Protein AF-A0A968W357-F1 (afdb_monomer_lite)

Radius of gyration: 12.33 Å; chains: 1; bounding box: 30×26×36 Å

Secondary structure (DSSP, 8-state):
---HHHHHHHHHHHHHHHHTTPBPSS-EE-TTS-EEE-TT-B--HHHHHHHHHHT-HHHHHHHSPP-

Foldseek 3Di:
DPDPVVVVVVVLVVLLVVQAQPFFQAFFAAPVRHTLHHGRDGSHPVSVVVCVVRVNVVSRSVRDDDD

pLD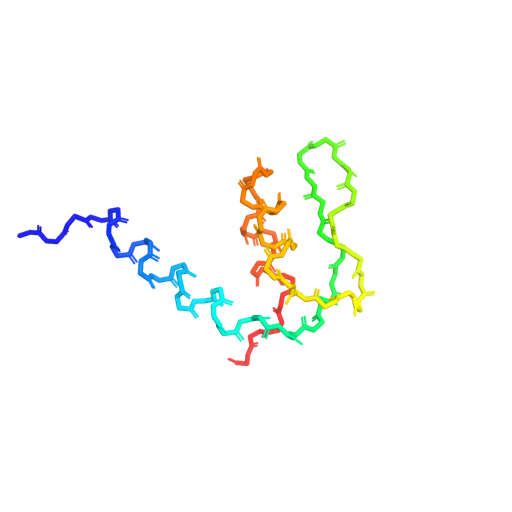DT: mean 84.38, std 12.77, range [45.72, 95.75]

Structure (mmCIF, N/CA/C/O backbone):
data_AF-A0A968W357-F1
#
_entry.id   AF-A0A968W357-F1
#
loop_
_atom_site.group_PDB
_atom_site.id
_atom_site.type_symbol
_atom_site.label_atom_id
_atom_site.label_alt_id
_atom_site.label_comp_id
_atom_site.label_asym_id
_atom_site.label_entity_id
_atom_site.label_seq_id
_atom_site.pdbx_PDB_ins_code
_atom_site.Cartn_x
_atom_site.Cartn_y
_atom_site.Cartn_z
_atom_site.occupancy
_atom_site.B_iso_or_equiv
_atom_site.auth_seq_id
_atom_site.auth_comp_id
_atom_site.auth_asym_id
_atom_site.auth_atom_id
_atom_site.pdbx_PDB_model_num
ATOM 1 N N . MET A 1 1 ? 7.248 15.782 25.094 1.00 45.72 1 MET A N 1
ATOM 2 C CA . MET A 1 1 ? 6.900 14.359 24.901 1.00 45.72 1 MET A CA 1
ATOM 3 C C . MET A 1 1 ? 6.282 14.235 23.520 1.00 45.72 1 MET A C 1
ATOM 5 O O . MET A 1 1 ? 5.202 14.764 23.307 1.00 45.72 1 MET A O 1
ATOM 9 N N . VAL A 1 2 ? 7.003 13.669 22.554 1.00 51.84 2 VAL A N 1
ATOM 10 C CA . VAL A 1 2 ? 6.444 13.385 21.221 1.00 51.84 2 VAL A CA 1
ATOM 11 C C . VAL A 1 2 ? 5.467 12.217 21.369 1.00 51.84 2 VAL A C 1
ATOM 13 O O . VAL A 1 2 ? 5.850 11.160 21.859 1.00 51.84 2 VAL A O 1
ATOM 16 N N . ASN A 1 3 ? 4.195 12.438 21.032 1.00 57.66 3 ASN A N 1
ATOM 17 C CA . ASN A 1 3 ? 3.140 11.427 21.122 1.00 57.66 3 ASN A CA 1
ATOM 18 C C . ASN A 1 3 ? 3.444 10.260 20.175 1.00 57.66 3 ASN A C 1
ATOM 20 O O . ASN A 1 3 ? 3.663 10.493 18.987 1.00 57.66 3 ASN A O 1
ATOM 24 N N . SER A 1 4 ? 3.368 9.017 20.662 1.00 60.88 4 SER A N 1
ATOM 25 C CA . SER A 1 4 ? 3.626 7.813 19.856 1.00 60.88 4 SER A CA 1
ATOM 26 C C . SER A 1 4 ? 2.796 7.750 18.563 1.00 60.88 4 SER A C 1
ATOM 28 O O . SER A 1 4 ? 3.306 7.376 17.520 1.00 60.88 4 SER A O 1
ATOM 30 N N . ARG A 1 5 ? 1.562 8.273 18.569 1.00 61.66 5 ARG A N 1
ATOM 31 C CA . ARG A 1 5 ? 0.729 8.378 17.354 1.00 61.66 5 ARG A CA 1
ATOM 32 C C . ARG A 1 5 ? 1.343 9.215 16.221 1.00 61.66 5 ARG A C 1
ATOM 34 O O . ARG A 1 5 ? 1.077 8.942 15.059 1.00 61.66 5 ARG A O 1
ATOM 41 N N . ASN A 1 6 ? 2.141 10.235 16.536 1.00 68.44 6 ASN A N 1
ATOM 42 C CA . ASN A 1 6 ? 2.731 11.114 15.523 1.00 68.44 6 ASN A CA 1
ATOM 43 C C . ASN A 1 6 ? 3.951 10.467 14.846 1.00 68.44 6 ASN A C 1
ATOM 45 O O . ASN A 1 6 ? 4.129 10.615 13.641 1.00 68.44 6 ASN A O 1
ATOM 49 N N . ILE A 1 7 ? 4.757 9.707 15.595 1.00 62.41 7 ILE A N 1
ATOM 50 C CA . ILE A 1 7 ? 5.884 8.948 15.027 1.00 62.41 7 ILE A CA 1
ATOM 51 C C . ILE A 1 7 ? 5.410 7.793 14.142 1.00 62.41 7 ILE A C 1
ATOM 53 O O . ILE A 1 7 ? 6.047 7.544 13.118 1.00 62.41 7 ILE A O 1
ATOM 57 N N . ASP A 1 8 ? 4.283 7.158 14.473 1.00 65.50 8 ASP A N 1
ATOM 58 C CA . ASP A 1 8 ? 3.679 6.116 13.634 1.00 65.50 8 ASP A CA 1
ATOM 59 C C . ASP A 1 8 ? 3.189 6.691 12.298 1.00 65.50 8 ASP A C 1
ATOM 61 O O . ASP A 1 8 ? 3.585 6.192 11.248 1.00 65.50 8 ASP A O 1
ATOM 65 N N . GLN A 1 9 ? 2.463 7.816 12.320 1.00 71.3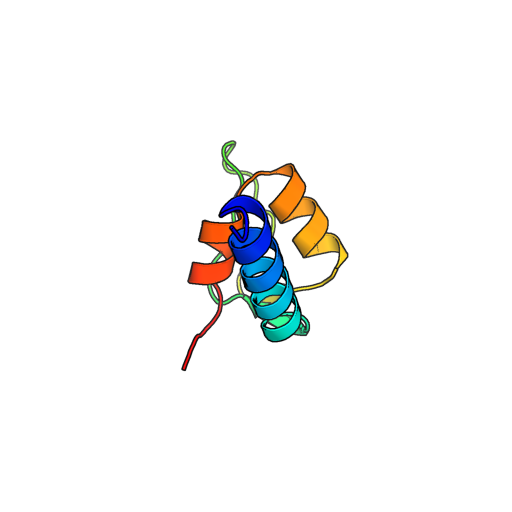8 9 GLN A N 1
ATOM 66 C CA . GLN A 1 9 ? 2.029 8.518 11.102 1.00 71.38 9 GLN A CA 1
ATOM 67 C C . GLN A 1 9 ? 3.207 8.991 10.238 1.00 71.38 9 GLN A C 1
ATOM 69 O O . GLN A 1 9 ? 3.205 8.810 9.026 1.00 71.38 9 GLN A O 1
ATOM 74 N N . ILE A 1 10 ? 4.253 9.567 10.844 1.00 68.00 10 ILE A N 1
ATOM 75 C CA . ILE A 1 10 ? 5.444 10.019 10.103 1.00 68.00 10 ILE A CA 1
ATOM 76 C C . ILE A 1 10 ? 6.179 8.838 9.460 1.00 68.00 10 ILE A C 1
ATOM 78 O O . ILE A 1 10 ? 6.726 8.962 8.359 1.00 68.00 10 ILE A O 1
ATOM 82 N N . ARG A 1 11 ? 6.249 7.701 10.158 1.00 71.06 11 ARG A N 1
ATOM 83 C CA . ARG A 1 11 ? 6.870 6.486 9.632 1.00 71.06 11 ARG A CA 1
ATOM 84 C C . ARG A 1 11 ? 6.041 5.920 8.485 1.00 71.06 11 ARG A C 1
ATOM 86 O O . ARG A 1 11 ? 6.611 5.615 7.443 1.00 71.06 11 ARG A O 1
ATOM 93 N N . GLU A 1 12 ? 4.730 5.840 8.657 1.00 75.81 12 GLU A N 1
ATOM 94 C CA . GLU A 1 12 ? 3.789 5.377 7.642 1.00 75.81 12 GLU A CA 1
ATOM 95 C C . GLU A 1 12 ? 3.851 6.243 6.375 1.00 75.81 12 GLU A C 1
ATOM 97 O O . GLU A 1 12 ? 4.056 5.707 5.291 1.00 75.81 12 GLU A O 1
ATOM 102 N N . ASP A 1 13 ? 3.853 7.572 6.498 1.00 82.88 13 ASP A N 1
ATOM 103 C CA . ASP A 1 13 ? 3.995 8.502 5.368 1.00 82.88 13 ASP A CA 1
ATOM 104 C C . ASP A 1 13 ? 5.298 8.307 4.581 1.00 82.88 13 ASP A C 1
ATOM 106 O O . ASP A 1 13 ? 5.318 8.377 3.347 1.00 82.88 13 ASP A O 1
ATOM 110 N N . LYS A 1 14 ? 6.418 8.090 5.281 1.00 83.94 14 LYS A N 1
ATOM 111 C CA . LYS A 1 14 ? 7.716 7.837 4.637 1.00 83.94 14 LYS A CA 1
ATOM 112 C C . LYS A 1 14 ? 7.710 6.518 3.877 1.00 83.94 14 LYS A C 1
ATOM 114 O O . LYS A 1 14 ? 8.211 6.461 2.758 1.00 83.94 14 LYS A O 1
ATOM 119 N N . GLU A 1 15 ? 7.147 5.481 4.481 1.00 83.75 15 GLU A N 1
ATOM 120 C CA . GLU A 1 15 ? 7.051 4.152 3.883 1.00 83.75 15 GLU A CA 1
ATOM 121 C C . GLU A 1 15 ? 6.108 4.167 2.677 1.00 83.75 15 GLU A C 1
ATOM 123 O O . GLU A 1 15 ? 6.470 3.668 1.617 1.00 83.75 15 GLU A O 1
ATOM 128 N N . ILE A 1 16 ? 4.955 4.833 2.784 1.00 87.00 16 ILE A N 1
ATOM 129 C CA . ILE A 1 16 ? 4.014 5.043 1.678 1.00 87.00 16 ILE A CA 1
ATOM 130 C C . ILE A 1 16 ? 4.711 5.728 0.497 1.00 87.00 16 ILE A C 1
ATOM 132 O O . ILE A 1 16 ? 4.638 5.248 -0.636 1.00 87.00 16 ILE A O 1
ATOM 136 N N . LYS A 1 17 ? 5.437 6.821 0.755 1.00 87.75 17 LYS A N 1
ATOM 137 C CA . LYS A 1 17 ? 6.200 7.527 -0.286 1.00 87.75 17 LYS A CA 1
ATOM 138 C C . LYS A 1 17 ? 7.283 6.656 -0.912 1.00 87.75 17 LYS A C 1
ATOM 140 O O . LYS A 1 17 ? 7.533 6.784 -2.106 1.00 87.75 17 LYS A O 1
ATOM 145 N N . ALA A 1 18 ? 7.908 5.777 -0.133 1.00 88.25 18 ALA A N 1
ATOM 146 C CA . ALA A 1 18 ? 8.958 4.892 -0.620 1.00 88.25 18 ALA A CA 1
ATOM 147 C C . ALA A 1 18 ? 8.435 3.774 -1.536 1.00 88.25 18 ALA A C 1
ATOM 149 O O . ALA A 1 18 ? 9.190 3.295 -2.377 1.00 88.25 18 ALA A O 1
ATOM 150 N N . ILE A 1 19 ? 7.172 3.356 -1.384 1.00 88.44 19 ILE A N 1
ATOM 151 C CA . ILE A 1 19 ? 6.590 2.238 -2.146 1.00 88.44 19 ILE A CA 1
ATOM 152 C C . ILE A 1 19 ? 5.702 2.671 -3.320 1.00 88.44 19 ILE A C 1
ATOM 154 O O . ILE A 1 19 ? 5.371 1.843 -4.168 1.00 88.44 19 ILE A O 1
ATOM 158 N N . LEU A 1 20 ? 5.318 3.947 -3.399 1.00 91.62 20 LEU A N 1
ATOM 159 C CA . LEU A 1 20 ? 4.562 4.491 -4.529 1.00 91.62 20 LEU A CA 1
ATOM 160 C C . LEU A 1 20 ? 5.281 4.239 -5.861 1.00 91.62 20 LEU A C 1
ATOM 162 O O . LEU A 1 20 ? 6.481 4.468 -5.994 1.00 91.62 20 LEU A O 1
ATOM 166 N N . GLY A 1 21 ? 4.531 3.777 -6.861 1.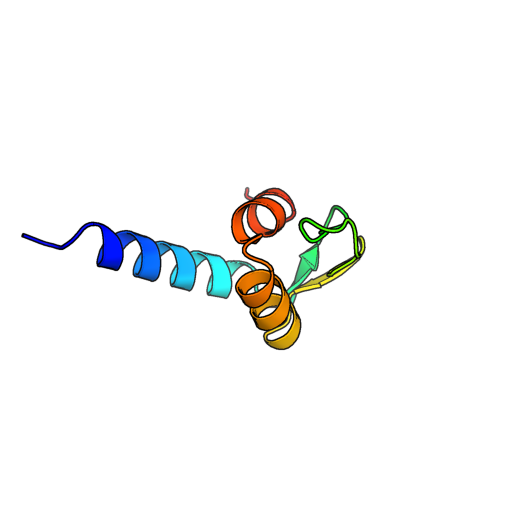00 91.12 21 GLY A N 1
ATOM 167 C CA . GLY A 1 21 ? 5.044 3.465 -8.196 1.00 91.12 21 GLY A CA 1
ATOM 168 C C . GLY A 1 21 ? 5.717 2.096 -8.325 1.00 91.12 21 GLY A C 1
ATOM 169 O O . GLY A 1 21 ? 6.009 1.680 -9.445 1.00 91.12 21 GLY A O 1
ATOM 170 N N . TYR A 1 22 ? 5.922 1.361 -7.229 1.00 91.81 22 TYR A N 1
ATOM 171 C CA . TYR A 1 22 ? 6.457 0.001 -7.292 1.00 91.81 22 TYR A CA 1
ATOM 172 C C . TYR A 1 22 ? 5.346 -1.033 -7.513 1.00 91.81 22 TYR A C 1
ATOM 174 O O . TYR A 1 22 ? 4.232 -0.854 -7.016 1.00 91.81 22 TYR A O 1
ATOM 182 N N . PRO A 1 23 ? 5.631 -2.139 -8.224 1.00 93.00 23 PRO A N 1
ATOM 183 C CA . PRO A 1 23 ? 4.696 -3.247 -8.340 1.00 93.00 23 PRO A CA 1
ATOM 184 C C . PRO A 1 23 ? 4.633 -4.057 -7.040 1.00 93.00 23 PRO A C 1
ATOM 186 O O . PRO A 1 23 ? 5.663 -4.327 -6.407 1.00 93.00 23 PRO A O 1
ATOM 189 N N . VAL A 1 24 ? 3.439 -4.522 -6.672 1.00 93.50 24 VAL A N 1
ATOM 190 C CA . VAL A 1 24 ? 3.295 -5.503 -5.589 1.00 93.50 24 VAL A CA 1
ATOM 191 C C . VAL A 1 24 ? 3.757 -6.884 -6.043 1.00 93.50 24 VAL A C 1
ATOM 193 O O . VAL A 1 24 ? 3.631 -7.268 -7.207 1.00 93.50 24 VAL A O 1
ATOM 196 N N . LYS A 1 25 ? 4.279 -7.674 -5.104 1.00 91.75 25 LYS A N 1
ATOM 197 C CA . LYS A 1 25 ? 4.834 -9.008 -5.398 1.00 91.75 25 LYS A CA 1
ATOM 198 C C . LYS A 1 25 ? 3.997 -10.160 -4.865 1.00 91.75 25 LYS A C 1
ATOM 200 O O . LYS A 1 25 ? 4.319 -11.320 -5.093 1.00 91.75 25 LYS A O 1
ATOM 205 N N . ARG A 1 26 ? 2.924 -9.839 -4.151 1.00 92.50 26 ARG A N 1
ATOM 206 C CA . ARG A 1 26 ? 1.905 -10.773 -3.672 1.00 92.50 26 ARG A CA 1
ATOM 207 C C . ARG A 1 26 ? 0.553 -10.064 -3.711 1.00 92.50 26 ARG A C 1
ATOM 209 O O . ARG A 1 26 ? 0.502 -8.839 -3.621 1.00 92.50 26 ARG A O 1
ATOM 216 N N . THR A 1 27 ? -0.515 -10.840 -3.833 1.00 94.38 27 THR A N 1
ATOM 217 C CA . THR A 1 27 ? -1.881 -10.316 -3.808 1.00 94.38 27 THR A CA 1
ATOM 218 C C . THR A 1 27 ? -2.204 -9.734 -2.432 1.00 94.38 27 THR A C 1
ATOM 220 O O . THR A 1 27 ? -2.067 -10.421 -1.418 1.00 94.38 27 THR A O 1
ATOM 223 N N . VAL A 1 28 ? -2.667 -8.487 -2.410 1.00 93.62 28 VAL A N 1
ATOM 224 C CA . VAL A 1 28 ? -3.183 -7.805 -1.221 1.00 93.62 28 VAL A CA 1
ATOM 225 C C . VAL A 1 28 ? -4.694 -7.969 -1.199 1.00 93.62 28 VAL A C 1
ATOM 227 O O . VAL A 1 28 ? -5.375 -7.700 -2.191 1.00 93.62 28 VAL A O 1
ATOM 230 N N . ARG A 1 29 ? -5.215 -8.420 -0.060 1.00 95.12 29 ARG A N 1
ATOM 231 C CA . ARG A 1 29 ? -6.644 -8.639 0.159 1.00 95.12 29 ARG A CA 1
ATOM 232 C C . ARG A 1 29 ? -7.128 -7.864 1.372 1.00 95.12 29 ARG A C 1
ATOM 234 O O . ARG A 1 29 ? -6.34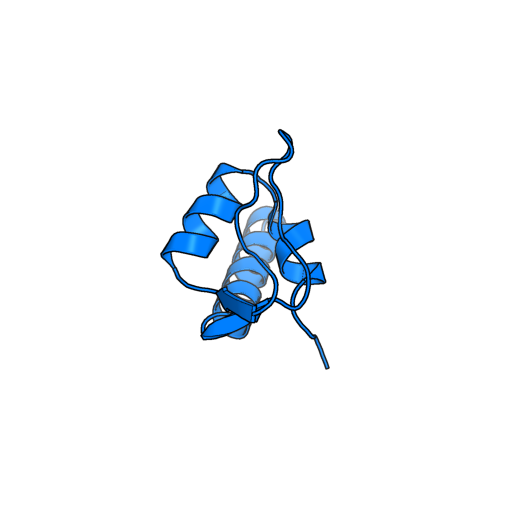5 -7.627 2.292 1.00 95.12 29 ARG A O 1
ATOM 241 N N . 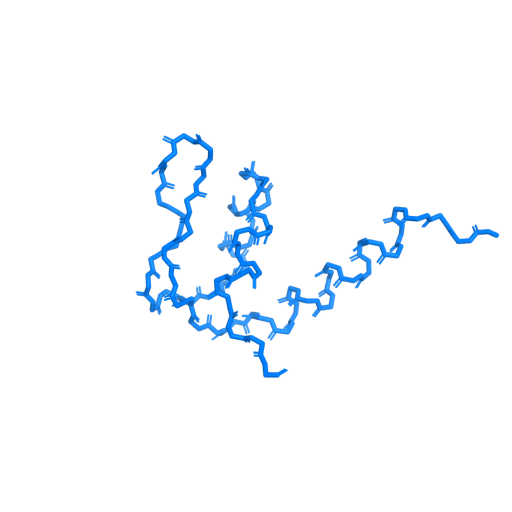ASP A 1 30 ? -8.406 -7.514 1.367 1.00 93.38 30 ASP A N 1
ATOM 242 C CA . ASP A 1 30 ? -9.089 -7.004 2.551 1.00 93.38 30 ASP A CA 1
ATOM 243 C C . ASP A 1 30 ? -9.471 -8.137 3.525 1.00 93.38 30 ASP A C 1
ATOM 245 O O . ASP A 1 30 ? -9.250 -9.327 3.275 1.00 93.38 30 ASP A O 1
ATOM 249 N N . LYS A 1 31 ? -10.081 -7.757 4.652 1.00 90.00 31 LYS A N 1
ATOM 250 C CA . LYS A 1 31 ? -10.561 -8.690 5.684 1.00 90.00 31 LYS A CA 1
ATOM 251 C C . LYS A 1 31 ? -11.739 -9.563 5.217 1.00 90.00 31 LYS A C 1
ATOM 253 O O . LYS A 1 31 ? -12.004 -10.584 5.841 1.00 90.00 31 LYS A O 1
ATOM 258 N N . GLN A 1 32 ? -12.440 -9.181 4.148 1.00 93.19 32 GLN A N 1
ATOM 259 C CA . GLN A 1 32 ? -13.508 -9.973 3.523 1.00 93.19 32 GLN A CA 1
ATOM 260 C C . GLN A 1 32 ? -12.977 -10.923 2.431 1.00 93.19 32 GLN A C 1
ATOM 262 O O . GLN A 1 32 ? -13.730 -11.730 1.892 1.00 93.19 32 GLN A O 1
ATOM 267 N N . GLY A 1 33 ? -11.677 -10.866 2.128 1.00 92.38 33 GLY A N 1
ATOM 268 C CA . GLY A 1 33 ? -11.025 -11.682 1.110 1.00 92.38 33 GLY A CA 1
ATOM 269 C C . GLY A 1 33 ? -11.085 -11.098 -0.302 1.00 92.38 33 GLY A C 1
ATOM 270 O O . GLY A 1 33 ? -10.582 -11.751 -1.226 1.00 92.38 33 GLY A O 1
ATOM 271 N N . ASN A 1 34 ? -11.633 -9.890 -0.478 1.00 94.69 34 ASN A N 1
ATOM 272 C CA . ASN A 1 34 ? -11.635 -9.200 -1.763 1.00 94.69 34 ASN A CA 1
ATOM 273 C C . ASN A 1 34 ? -10.216 -8.768 -2.119 1.00 94.69 34 ASN A C 1
ATOM 275 O O . ASN A 1 34 ? -9.428 -8.372 -1.259 1.00 94.69 34 ASN A O 1
ATOM 279 N N . ILE A 1 35 ? -9.889 -8.837 -3.403 1.00 94.81 35 ILE A N 1
ATOM 280 C CA . ILE A 1 35 ? -8.579 -8.428 -3.897 1.00 94.81 35 ILE A CA 1
ATOM 281 C C . ILE A 1 35 ? -8.556 -6.906 -4.039 1.00 94.81 35 ILE A C 1
ATOM 283 O O . ILE A 1 35 ? -9.388 -6.343 -4.745 1.00 94.81 35 ILE A O 1
ATOM 287 N N . ILE A 1 36 ? -7.577 -6.265 -3.398 1.00 94.94 36 ILE A N 1
ATOM 288 C CA . ILE A 1 36 ? -7.291 -4.833 -3.564 1.00 94.94 36 ILE A CA 1
ATOM 289 C C . ILE A 1 36 ? -6.203 -4.639 -4.628 1.00 94.94 36 ILE A C 1
ATOM 291 O O . ILE A 1 36 ? -6.339 -3.787 -5.499 1.00 94.94 36 ILE A O 1
ATOM 295 N N . LEU A 1 37 ? -5.135 -5.444 -4.573 1.00 95.25 37 LEU A N 1
ATOM 296 C CA . LEU A 1 37 ? -4.033 -5.432 -5.542 1.00 95.25 37 LEU A CA 1
ATOM 297 C C . LEU A 1 37 ? -3.617 -6.863 -5.882 1.00 95.25 37 LEU A C 1
ATOM 299 O O . LEU A 1 37 ? -3.475 -7.698 -4.987 1.00 95.25 37 LEU A O 1
ATOM 303 N N . ASN A 1 38 ? -3.364 -7.138 -7.156 1.00 95.75 38 ASN A N 1
ATOM 304 C CA . ASN A 1 38 ? -2.777 -8.381 -7.644 1.00 95.75 38 ASN A CA 1
ATOM 305 C C . ASN A 1 38 ? -1.283 -8.251 -7.910 1.00 95.75 38 ASN A C 1
ATOM 307 O O . ASN A 1 38 ? -0.754 -7.162 -8.084 1.00 95.75 38 ASN A O 1
ATOM 311 N N . VAL A 1 39 ? -0.595 -9.393 -7.966 1.00 94.06 39 VAL A N 1
ATOM 312 C CA . VAL A 1 39 ? 0.831 -9.453 -8.320 1.00 94.06 39 VAL A CA 1
ATOM 313 C C . VAL A 1 39 ? 1.091 -8.690 -9.620 1.00 94.06 39 VAL A C 1
ATOM 315 O O . VAL A 1 39 ? 0.456 -8.964 -10.633 1.00 94.06 39 VAL A O 1
ATOM 318 N N . GLY A 1 40 ? 2.054 -7.769 -9.585 1.00 92.31 40 GLY A N 1
ATOM 319 C CA . GLY A 1 40 ? 2.406 -6.913 -10.717 1.00 92.31 40 GLY A CA 1
ATOM 320 C C . GLY A 1 40 ? 1.671 -5.571 -10.747 1.00 92.31 40 GLY A C 1
ATOM 321 O O . GLY A 1 40 ? 2.167 -4.655 -11.401 1.00 92.31 40 GLY A O 1
ATOM 322 N N . ASP A 1 41 ? 0.567 -5.412 -10.009 1.00 95.31 41 ASP A N 1
ATOM 323 C CA . ASP A 1 41 ? -0.151 -4.138 -9.940 1.00 95.31 41 ASP A CA 1
ATOM 324 C C . ASP A 1 41 ? 0.715 -3.058 -9.293 1.00 95.31 41 ASP A C 1
ATOM 326 O O . ASP A 1 41 ? 1.402 -3.285 -8.292 1.00 95.31 41 ASP A O 1
ATOM 330 N N . ILE A 1 42 ? 0.655 -1.856 -9.862 1.00 93.94 42 ILE A N 1
ATOM 331 C CA . ILE A 1 42 ? 1.405 -0.699 -9.383 1.00 93.94 42 ILE A CA 1
ATOM 332 C C . ILE A 1 42 ? 0.717 -0.087 -8.165 1.00 93.94 42 ILE A C 1
ATOM 334 O O . ILE A 1 42 ? -0.477 0.223 -8.183 1.00 93.94 42 ILE A O 1
ATOM 338 N N . ILE A 1 43 ? 1.504 0.167 -7.121 1.00 93.81 43 ILE A N 1
ATOM 339 C CA . ILE A 1 43 ? 1.051 0.878 -5.929 1.00 93.81 43 ILE A CA 1
ATOM 340 C C . ILE A 1 43 ? 0.836 2.349 -6.298 1.00 93.81 43 ILE A C 1
ATOM 342 O O . ILE A 1 43 ? 1.783 3.115 -6.475 1.00 93.81 43 ILE A O 1
ATOM 346 N N . SER A 1 44 ? -0.429 2.738 -6.433 1.00 94.31 44 SER A N 1
ATOM 347 C CA . SER A 1 44 ? -0.869 4.101 -6.748 1.00 94.31 44 SER A CA 1
ATOM 348 C C . SER A 1 44 ? -1.515 4.777 -5.536 1.00 94.31 44 SER A C 1
ATOM 350 O O . SER A 1 44 ? -1.870 4.112 -4.564 1.00 94.31 44 SER A O 1
ATOM 352 N N . PHE A 1 45 ? -1.745 6.092 -5.610 1.00 92.56 45 PHE A N 1
ATOM 353 C CA . PHE A 1 45 ? -2.502 6.819 -4.581 1.00 92.56 45 PHE A CA 1
ATOM 354 C C . PHE A 1 45 ? -3.889 6.213 -4.339 1.00 92.56 45 PHE A C 1
ATOM 356 O O . PHE A 1 45 ? -4.265 5.982 -3.196 1.00 92.56 45 PHE A O 1
ATOM 363 N N . ARG A 1 46 ? -4.605 5.847 -5.411 1.00 92.00 46 ARG A N 1
ATOM 364 C CA . ARG A 1 46 ? -5.911 5.182 -5.306 1.00 92.00 46 ARG A CA 1
ATOM 365 C C . ARG A 1 46 ? -5.817 3.832 -4.593 1.00 92.00 46 ARG A C 1
ATOM 367 O O . ARG A 1 46 ? -6.682 3.497 -3.792 1.00 92.00 46 ARG A O 1
ATOM 374 N N . ALA A 1 47 ? -4.773 3.056 -4.875 1.00 92.44 47 ALA A N 1
ATOM 375 C CA . ALA A 1 47 ? -4.565 1.777 -4.207 1.00 92.44 47 ALA A CA 1
ATOM 376 C C . ALA A 1 47 ? -4.292 1.957 -2.706 1.00 92.44 47 ALA A C 1
ATOM 378 O O . ALA A 1 47 ? -4.799 1.195 -1.889 1.00 92.44 47 ALA A O 1
ATOM 379 N N . LEU A 1 48 ? -3.531 2.988 -2.332 1.00 91.31 48 LEU A N 1
ATOM 380 C CA . LEU A 1 48 ? -3.268 3.320 -0.931 1.00 91.31 48 LEU A CA 1
ATOM 381 C C . LEU A 1 48 ? -4.532 3.768 -0.198 1.00 91.31 48 LEU A C 1
ATOM 383 O O . LEU A 1 48 ? -4.734 3.368 0.942 1.00 91.31 48 LEU A O 1
ATOM 387 N N . GLU A 1 49 ? -5.408 4.537 -0.848 1.00 91.88 49 GLU A N 1
ATOM 388 C CA . GLU A 1 49 ? -6.716 4.884 -0.280 1.00 91.88 49 GLU A CA 1
ATOM 389 C C . GLU A 1 49 ? -7.555 3.634 0.001 1.00 91.88 49 GLU A C 1
ATOM 391 O O . GLU A 1 49 ? -8.126 3.512 1.083 1.00 91.88 49 GLU A O 1
ATOM 396 N N . GLN A 1 50 ? -7.585 2.674 -0.928 1.00 92.31 50 GLN A N 1
ATOM 397 C CA . GLN A 1 50 ? -8.297 1.406 -0.738 1.00 92.31 50 GLN A CA 1
ATOM 398 C C . GLN A 1 50 ? -7.696 0.571 0.399 1.00 92.31 50 GLN A C 1
ATOM 400 O O . GLN A 1 50 ? -8.429 0.015 1.213 1.00 92.31 50 GLN A O 1
ATOM 405 N N . VAL A 1 51 ? -6.365 0.509 0.491 1.00 91.81 51 VAL A N 1
ATOM 406 C CA . VAL A 1 51 ? -5.657 -0.184 1.578 1.00 91.81 51 VAL A CA 1
ATOM 407 C C . VAL A 1 51 ? -5.919 0.476 2.935 1.00 91.81 51 VAL A C 1
ATOM 409 O O . VAL A 1 51 ? -6.122 -0.238 3.917 1.00 91.81 51 VAL A O 1
ATOM 412 N N . ASN A 1 52 ? -5.966 1.811 2.986 1.00 90.69 52 ASN A N 1
ATOM 413 C CA . ASN A 1 52 ? -6.305 2.574 4.186 1.00 90.69 52 ASN A CA 1
ATOM 414 C C . ASN A 1 52 ? -7.750 2.313 4.628 1.00 90.69 52 ASN A C 1
ATOM 416 O O . ASN A 1 52 ? -7.999 1.994 5.784 1.00 90.69 52 ASN A O 1
ATOM 420 N N . GLN A 1 53 ? -8.702 2.384 3.694 1.00 90.62 53 GLN A N 1
ATOM 421 C CA . GLN A 1 53 ? -10.117 2.101 3.963 1.00 90.62 53 GLN A CA 1
ATOM 422 C C . GLN A 1 53 ? -10.342 0.663 4.448 1.00 90.62 53 GLN A C 1
ATOM 424 O O . GLN A 1 53 ? -11.226 0.420 5.267 1.00 90.62 53 GLN A O 1
ATOM 429 N N . ALA A 1 54 ? -9.540 -0.283 3.958 1.00 91.94 54 ALA A N 1
ATOM 430 C CA . ALA A 1 54 ? -9.599 -1.685 4.352 1.00 91.94 54 ALA A CA 1
ATOM 431 C C . ALA A 1 54 ? -8.796 -2.016 5.626 1.00 91.94 54 ALA A C 1
ATOM 433 O O . ALA A 1 54 ? -8.923 -3.137 6.126 1.00 91.94 54 ALA A O 1
ATOM 434 N N . ASP A 1 55 ? -8.002 -1.076 6.157 1.00 89.88 55 ASP A N 1
ATOM 435 C CA . ASP A 1 55 ? -7.127 -1.274 7.321 1.00 89.88 55 ASP A CA 1
ATOM 436 C C . ASP A 1 55 ? -6.160 -2.465 7.129 1.00 89.88 55 ASP A C 1
ATOM 438 O O . ASP A 1 55 ? -6.097 -3.397 7.935 1.00 89.88 55 ASP A O 1
ATOM 442 N N . VAL A 1 56 ? -5.448 -2.482 5.990 1.00 90.69 56 VAL A N 1
ATOM 443 C CA . VAL A 1 56 ? -4.525 -3.575 5.600 1.00 90.69 56 VAL A CA 1
ATOM 444 C C . VAL A 1 56 ? -3.131 -3.103 5.166 1.00 90.69 56 VAL A C 1
ATOM 446 O O . VAL A 1 56 ? -2.450 -3.783 4.389 1.00 90.69 56 VAL A O 1
ATOM 449 N N . PHE A 1 57 ? -2.658 -1.966 5.687 1.00 87.50 57 PHE A N 1
ATOM 450 C CA . PHE A 1 57 ? -1.313 -1.445 5.391 1.00 87.50 57 PHE A CA 1
ATOM 451 C C . PHE A 1 57 ? -0.193 -2.437 5.710 1.00 87.50 57 PHE A C 1
ATOM 453 O O . PHE A 1 57 ? 0.740 -2.581 4.923 1.00 87.50 57 PHE A O 1
ATOM 460 N N . ASP A 1 58 ? -0.314 -3.207 6.790 1.00 86.62 58 ASP A N 1
ATOM 461 C CA . ASP A 1 58 ? 0.654 -4.257 7.127 1.00 86.62 58 ASP A CA 1
ATOM 462 C C . ASP A 1 58 ? 0.781 -5.324 6.032 1.00 86.62 58 ASP A C 1
ATOM 464 O O . ASP A 1 58 ? 1.880 -5.806 5.730 1.00 86.62 58 ASP A O 1
ATOM 468 N N . SER A 1 59 ? -0.344 -5.692 5.414 1.00 86.88 59 SER A N 1
ATOM 469 C CA . SER A 1 59 ? -0.366 -6.638 4.300 1.00 86.88 59 SER A CA 1
ATOM 470 C C . SER A 1 59 ? 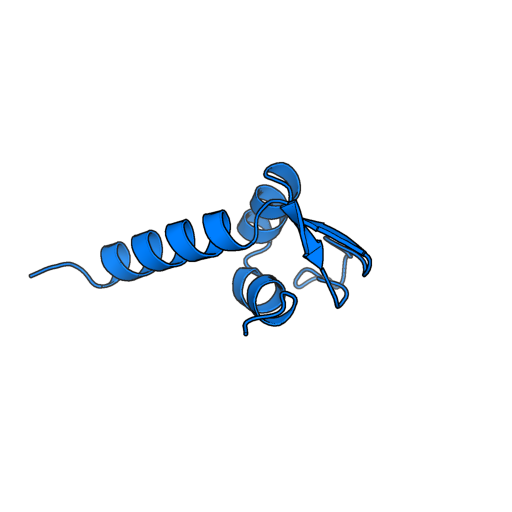0.339 -6.036 3.089 1.00 86.88 59 SER A C 1
ATOM 472 O O . SER A 1 59 ? 1.205 -6.683 2.491 1.00 86.88 59 SER A O 1
ATOM 474 N N . LEU A 1 60 ? 0.058 -4.766 2.781 1.00 88.69 60 LEU A N 1
ATOM 475 C CA . LEU A 1 60 ? 0.733 -4.038 1.710 1.00 88.69 60 LEU A CA 1
ATOM 476 C C . LEU A 1 60 ? 2.245 -3.949 1.955 1.00 88.69 60 LEU A C 1
ATOM 478 O O . LEU A 1 60 ? 3.012 -4.322 1.075 1.00 88.69 60 LEU A O 1
ATOM 482 N N . PHE A 1 61 ? 2.700 -3.543 3.143 1.00 85.69 61 PHE A N 1
ATOM 483 C CA . PHE A 1 61 ? 4.129 -3.378 3.431 1.00 85.69 61 PHE A CA 1
ATOM 484 C C . PHE A 1 61 ? 4.913 -4.686 3.385 1.00 85.69 61 PHE A C 1
ATOM 486 O O . PHE A 1 61 ? 6.065 -4.691 2.951 1.00 85.69 61 PHE A O 1
ATOM 493 N N . ARG A 1 62 ? 4.297 -5.813 3.763 1.00 84.75 62 ARG A N 1
ATOM 494 C CA . ARG A 1 62 ? 4.888 -7.140 3.530 1.00 84.75 62 ARG A CA 1
ATOM 495 C C . ARG A 1 62 ? 4.958 -7.451 2.034 1.00 84.75 62 ARG A C 1
ATOM 497 O O . ARG A 1 62 ? 5.863 -8.150 1.592 1.00 84.75 62 ARG A O 1
ATOM 504 N N . SER A 1 63 ? 4.016 -6.943 1.250 1.00 80.12 63 SER A N 1
ATOM 505 C CA . SER A 1 63 ? 3.886 -7.193 -0.189 1.00 80.12 63 SER A CA 1
ATOM 506 C C . SER A 1 63 ? 4.876 -6.445 -1.073 1.00 80.12 63 SER A C 1
ATOM 508 O O . SER A 1 63 ? 5.012 -6.795 -2.250 1.00 80.12 63 SER A O 1
ATOM 510 N N . VAL A 1 64 ? 5.602 -5.482 -0.510 1.00 78.81 64 VAL A N 1
ATOM 511 C CA . VAL A 1 64 ? 6.660 -4.737 -1.197 1.00 78.81 64 VAL A CA 1
ATOM 512 C C . VAL A 1 64 ? 8.026 -5.339 -0.862 1.00 78.81 64 VAL A C 1
ATOM 514 O O . VAL A 1 64 ? 8.255 -5.810 0.250 1.00 78.81 64 VAL A O 1
ATOM 517 N N . TYR A 1 65 ? 8.958 -5.350 -1.821 1.00 61.72 65 TYR A N 1
ATOM 518 C CA . TYR A 1 65 ? 10.351 -5.675 -1.493 1.00 61.72 65 TYR A CA 1
ATOM 519 C C . TYR A 1 65 ? 10.946 -4.550 -0.655 1.00 61.72 65 TYR A C 1
ATOM 521 O O . TYR A 1 65 ? 11.008 -3.412 -1.111 1.00 61.72 65 TYR A O 1
ATOM 529 N N . ARG A 1 66 ? 11.463 -4.895 0.520 1.00 61.50 66 ARG A N 1
ATOM 530 C CA . ARG A 1 66 ? 12.481 -4.092 1.196 1.00 61.50 66 ARG A CA 1
ATOM 531 C C . ARG A 1 66 ? 13.831 -4.747 0.926 1.00 61.50 66 ARG A C 1
ATOM 533 O O . ARG A 1 66 ? 13.922 -5.974 0.972 1.00 61.50 66 ARG A O 1
ATOM 540 N N . LYS A 1 67 ? 14.826 -3.944 0.563 1.00 54.41 67 LYS A N 1
ATOM 541 C CA . LYS A 1 67 ? 16.222 -4.379 0.519 1.00 54.41 67 LYS A CA 1
ATOM 542 C C . LYS A 1 67 ? 16.842 -4.172 1.894 1.00 54.41 67 LYS A C 1
ATOM 544 O O . LYS A 1 67 ? 16.426 -3.194 2.555 1.00 54.41 67 LYS A O 1
#

Sequence (67 aa):
MVNSRNIDQIREDKEIKAILGYPVKRTVRDKQGNIILNVGDIISFRALEQVNQADVFDSLFRSVYRK